Protein AF-A0A377NAY3-F1 (afdb_monomer_lite)

InterPro domains:
  IPR046901 ABC-three component system, Middle Component 5 [PF20291] (3-103)

Sequence (134 aa):
MIIYHPFRDANHCLYRIINLLYKNESEVNEGNIGFMDFYYLFPSQLTCIDKWPRSNSKLAKNIREIQSEYENIENPRRIFFELNIVRKNTLSHLLSKGVVSLNEDVLCLHENKVPQNLITTLIMIVLGIQLSIR

Structure (mmCIF, N/CA/C/O backbone):
data_AF-A0A377NAY3-F1
#
_entry.id   AF-A0A377NAY3-F1
#
loop_
_atom_site.group_PDB
_atom_site.id
_atom_site.type_symbol
_atom_site.label_atom_id
_atom_site.label_alt_id
_atom_site.label_comp_id
_atom_site.label_asym_id
_atom_site.label_entity_id
_atom_site.label_seq_id
_atom_site.pdbx_PDB_ins_code
_atom_site.Cartn_x
_atom_site.Cartn_y
_atom_site.Cartn_z
_atom_site.occupancy
_atom_site.B_iso_or_equiv
_atom_site.auth_seq_id
_atom_site.auth_comp_id
_atom_site.auth_asym_id
_atom_site.auth_atom_id
_atom_site.pdbx_PDB_model_num
ATOM 1 N N . MET A 1 1 ? 9.276 -24.831 -3.369 1.00 49.62 1 MET A N 1
ATOM 2 C CA . MET A 1 1 ? 9.353 -23.493 -2.747 1.00 49.62 1 MET A CA 1
ATOM 3 C C . MET A 1 1 ? 8.011 -22.827 -2.985 1.00 49.62 1 MET A C 1
ATOM 5 O O . MET A 1 1 ? 7.586 -22.811 -4.134 1.00 49.62 1 MET A O 1
ATOM 9 N N . ILE A 1 2 ? 7.285 -22.407 -1.944 1.00 44.81 2 ILE A N 1
ATOM 10 C CA . ILE A 1 2 ? 6.004 -21.717 -2.156 1.00 44.81 2 ILE A CA 1
ATOM 11 C C . ILE A 1 2 ? 6.339 -20.400 -2.854 1.00 44.81 2 ILE A C 1
ATOM 13 O O . ILE A 1 2 ? 7.111 -19.605 -2.326 1.00 44.81 2 ILE A O 1
ATOM 17 N N . ILE A 1 3 ? 5.806 -20.210 -4.059 1.00 63.91 3 ILE A N 1
ATOM 18 C CA . ILE A 1 3 ? 5.898 -18.949 -4.794 1.00 63.91 3 ILE A CA 1
ATOM 19 C C . ILE A 1 3 ? 4.948 -17.981 -4.080 1.00 63.91 3 ILE A C 1
ATOM 21 O O . ILE A 1 3 ? 3.776 -17.864 -4.431 1.00 63.91 3 ILE A O 1
ATOM 25 N N . TYR A 1 4 ? 5.420 -17.390 -2.983 1.00 74.19 4 TYR A N 1
ATOM 26 C CA . TYR A 1 4 ? 4.703 -16.365 -2.239 1.00 74.19 4 TYR A CA 1
ATOM 27 C C . TYR A 1 4 ? 5.108 -15.003 -2.782 1.00 74.19 4 TYR A C 1
ATOM 29 O O . TYR A 1 4 ? 6.290 -14.672 -2.802 1.00 74.19 4 TYR A O 1
ATOM 37 N N . HIS A 1 5 ? 4.121 -14.209 -3.180 1.00 79.88 5 HIS A N 1
ATOM 38 C CA . HIS A 1 5 ? 4.337 -12.813 -3.517 1.00 79.88 5 HIS A CA 1
ATOM 39 C C . HIS A 1 5 ? 3.348 -11.953 -2.714 1.00 79.88 5 HIS A C 1
ATOM 41 O O . HIS A 1 5 ? 2.135 -12.143 -2.858 1.00 79.88 5 HIS A O 1
ATOM 47 N N . PRO A 1 6 ? 3.837 -10.974 -1.922 1.00 84.75 6 PRO A N 1
ATOM 48 C CA . PRO A 1 6 ? 3.028 -9.992 -1.184 1.00 84.75 6 PRO A CA 1
ATOM 49 C C . PRO A 1 6 ? 1.901 -9.296 -1.966 1.00 84.75 6 PRO A C 1
ATOM 51 O O . PRO A 1 6 ? 0.963 -8.751 -1.383 1.00 84.75 6 PRO A O 1
ATOM 54 N N . PHE A 1 7 ? 1.997 -9.286 -3.292 1.00 86.56 7 PHE A N 1
ATOM 55 C CA . PHE A 1 7 ? 0.995 -8.770 -4.216 1.00 86.56 7 PHE A CA 1
ATOM 56 C C . PHE A 1 7 ? -0.342 -9.526 -4.151 1.00 86.56 7 PHE A C 1
ATOM 58 O O . PHE A 1 7 ? -1.394 -8.900 -4.261 1.00 86.56 7 PHE A O 1
ATOM 65 N N . ARG A 1 8 ? -0.321 -10.848 -3.927 1.00 86.62 8 ARG A N 1
ATOM 66 C CA . ARG A 1 8 ? -1.531 -11.698 -3.897 1.00 86.62 8 ARG A CA 1
ATOM 67 C C . ARG A 1 8 ? -2.077 -11.946 -2.490 1.00 86.62 8 ARG A C 1
ATOM 69 O O . ARG A 1 8 ? -3.067 -12.655 -2.338 1.00 86.62 8 ARG A O 1
ATOM 76 N N . ASP A 1 9 ? -1.432 -11.391 -1.470 1.00 90.81 9 ASP A N 1
ATOM 77 C CA . ASP A 1 9 ? -1.774 -11.621 -0.069 1.00 90.81 9 ASP A CA 1
ATOM 78 C C . ASP A 1 9 ? -2.654 -10.488 0.482 1.00 90.81 9 ASP A C 1
ATOM 80 O O . ASP A 1 9 ? -2.233 -9.332 0.585 1.00 90.81 9 ASP A O 1
ATOM 84 N N . ALA A 1 10 ? -3.880 -10.834 0.878 1.00 91.62 10 ALA A N 1
ATOM 85 C CA . ALA A 1 10 ? -4.837 -9.899 1.460 1.00 91.62 10 ALA A CA 1
ATOM 86 C C . ALA A 1 10 ? -4.405 -9.359 2.835 1.00 91.62 10 ALA A C 1
ATOM 88 O O . ALA A 1 10 ? -4.684 -8.198 3.132 1.00 91.62 10 ALA A O 1
ATOM 89 N N . ASN A 1 11 ? -3.700 -10.150 3.653 1.00 91.94 11 ASN A N 1
ATOM 90 C CA . ASN A 1 11 ? -3.184 -9.713 4.954 1.00 91.94 11 ASN A CA 1
ATOM 91 C C . ASN A 1 11 ? -2.030 -8.726 4.772 1.00 91.94 11 ASN A C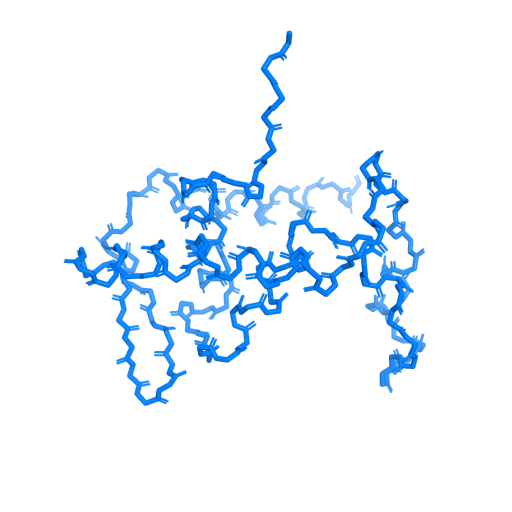 1
ATOM 93 O O . ASN A 1 11 ? -1.969 -7.702 5.453 1.00 91.94 11 ASN A O 1
ATOM 97 N N . HIS A 1 12 ? -1.145 -8.992 3.807 1.00 93.25 12 HIS A N 1
ATOM 98 C CA . HIS A 1 12 ? -0.091 -8.041 3.466 1.00 93.25 12 HIS A CA 1
ATOM 99 C C . HIS A 1 12 ? -0.683 -6.754 2.875 1.00 93.25 12 HIS A C 1
ATOM 101 O O . HIS A 1 12 ? -0.219 -5.660 3.196 1.00 93.25 12 HIS A O 1
ATOM 107 N N . CYS A 1 13 ? -1.722 -6.853 2.040 1.00 95.50 13 CYS A N 1
ATOM 108 C CA . CYS A 1 13 ? -2.446 -5.680 1.553 1.00 95.50 13 CYS A CA 1
ATOM 109 C C . CYS A 1 13 ? -3.083 -4.894 2.709 1.00 95.50 13 CYS A C 1
ATOM 111 O O . CYS A 1 13 ? -2.916 -3.680 2.781 1.00 95.50 13 CYS A O 1
ATOM 113 N N . LEU A 1 14 ? -3.720 -5.576 3.665 1.00 95.44 14 LEU A N 1
ATOM 114 C CA . LEU A 1 14 ? -4.326 -4.959 4.847 1.00 95.44 14 LEU A CA 1
ATOM 115 C C . LEU A 1 14 ? -3.299 -4.155 5.644 1.00 95.44 14 LEU A C 1
ATOM 117 O O . LEU A 1 14 ? -3.541 -2.992 5.962 1.00 95.44 14 LEU A O 1
ATOM 121 N N . TYR A 1 15 ? -2.132 -4.747 5.900 1.00 94.62 15 TYR A N 1
ATOM 122 C CA . TYR A 1 15 ? -1.027 -4.059 6.560 1.00 94.62 15 TYR A CA 1
ATOM 123 C C . TYR A 1 15 ? -0.591 -2.801 5.795 1.00 94.62 15 TYR A C 1
ATOM 125 O O . TYR A 1 15 ? -0.454 -1.739 6.403 1.00 94.62 15 TYR A O 1
ATOM 133 N N . ARG A 1 16 ? -0.401 -2.894 4.470 1.00 95.06 16 ARG A N 1
ATOM 134 C CA . ARG A 1 16 ? 0.016 -1.745 3.646 1.00 95.06 16 ARG A CA 1
ATOM 135 C C . ARG A 1 16 ? -1.008 -0.619 3.688 1.00 95.06 16 ARG A C 1
ATOM 137 O O . ARG A 1 16 ? -0.615 0.522 3.884 1.00 95.06 16 ARG A O 1
ATOM 144 N N . ILE A 1 17 ? -2.298 -0.931 3.565 1.00 96.06 17 ILE A N 1
ATOM 145 C CA . ILE A 1 17 ? -3.372 0.071 3.619 1.00 96.06 17 ILE A CA 1
ATOM 146 C C . ILE A 1 17 ? -3.400 0.772 4.978 1.00 96.06 17 ILE A C 1
ATOM 148 O O . ILE A 1 17 ? -3.409 1.999 5.020 1.00 96.06 17 ILE A O 1
ATOM 152 N N . ILE A 1 18 ? -3.334 0.021 6.084 1.00 95.81 18 ILE A N 1
ATOM 153 C CA . ILE A 1 18 ? -3.285 0.614 7.429 1.00 95.81 18 ILE A CA 1
ATOM 154 C C . ILE A 1 18 ? -2.039 1.489 7.590 1.00 95.81 18 ILE A C 1
ATOM 156 O O . ILE A 1 18 ? -2.147 2.607 8.080 1.00 95.81 18 ILE A O 1
ATOM 160 N N . ASN A 1 19 ? -0.865 1.019 7.158 1.00 94.88 19 ASN A N 1
ATOM 161 C CA . ASN A 1 19 ? 0.370 1.796 7.254 1.00 94.88 19 ASN A CA 1
ATOM 162 C C . ASN A 1 19 ? 0.304 3.082 6.415 1.00 94.88 19 ASN A C 1
ATOM 164 O O . ASN A 1 19 ? 0.696 4.141 6.894 1.00 94.88 19 ASN A O 1
ATOM 168 N N . LEU A 1 20 ? -0.210 3.005 5.184 1.00 95.62 20 LEU A N 1
ATOM 169 C CA . LEU A 1 20 ? -0.379 4.165 4.310 1.00 95.62 20 LEU A CA 1
ATOM 170 C C . LEU A 1 20 ? -1.324 5.193 4.931 1.00 95.62 20 LEU A C 1
ATOM 172 O O . LEU A 1 20 ? -0.957 6.360 4.988 1.00 95.62 20 LEU A O 1
ATOM 176 N N . LEU A 1 21 ? -2.483 4.778 5.442 1.00 95.75 21 LEU A N 1
ATOM 177 C CA . LEU A 1 21 ? -3.403 5.693 6.122 1.00 95.75 21 LEU A CA 1
ATOM 178 C C . LEU A 1 21 ? -2.746 6.303 7.365 1.00 95.75 21 LEU A C 1
ATOM 180 O O . LEU A 1 21 ? -2.671 7.519 7.483 1.00 95.75 21 LEU A O 1
ATOM 184 N N . TYR A 1 22 ? -2.163 5.475 8.235 1.00 94.62 22 TYR A N 1
ATOM 185 C CA . TYR A 1 22 ? -1.517 5.927 9.469 1.00 94.62 22 TYR A CA 1
ATOM 186 C C . TYR A 1 22 ? -0.388 6.945 9.222 1.00 94.62 22 TYR A C 1
ATOM 188 O O . TYR A 1 22 ? -0.204 7.892 9.979 1.00 94.62 22 TYR A O 1
ATOM 196 N N . LYS A 1 23 ? 0.388 6.769 8.146 1.00 92.38 23 LYS A N 1
ATOM 197 C CA . LYS A 1 23 ? 1.477 7.685 7.766 1.00 92.38 23 LYS A CA 1
ATOM 198 C C . LYS A 1 23 ? 0.993 9.002 7.162 1.00 92.38 23 LYS A C 1
ATOM 200 O O . LYS A 1 23 ? 1.781 9.940 7.104 1.00 92.38 23 LYS A O 1
ATOM 205 N N . ASN A 1 24 ? -0.252 9.060 6.705 1.00 93.69 24 ASN A N 1
ATOM 206 C CA . ASN A 1 24 ? -0.871 10.236 6.103 1.00 93.69 24 ASN A CA 1
ATOM 207 C C . ASN A 1 24 ? -1.975 10.764 7.027 1.00 93.69 24 ASN A C 1
ATOM 209 O O . ASN A 1 24 ? -3.102 10.954 6.601 1.00 93.69 24 ASN A O 1
ATOM 213 N N . GLU A 1 25 ? -1.654 10.941 8.312 1.00 93.19 25 GLU A N 1
ATOM 214 C CA . GLU A 1 25 ? -2.563 11.564 9.291 1.00 93.19 25 GLU A CA 1
ATOM 215 C C . GLU A 1 25 ? -3.918 10.841 9.420 1.00 93.19 25 GLU A C 1
ATOM 217 O O . GLU A 1 25 ? -4.931 11.440 9.762 1.00 93.19 25 GLU A O 1
ATOM 222 N N . SER A 1 26 ? -3.927 9.529 9.162 1.00 94.31 26 SER A N 1
ATOM 223 C CA . SER A 1 26 ? -5.115 8.672 9.184 1.00 94.31 26 SER A CA 1
ATOM 224 C C . SER A 1 26 ? -6.184 9.022 8.142 1.00 94.31 26 SER A C 1
ATOM 226 O O . SER A 1 26 ? -7.275 8.457 8.196 1.00 94.31 26 SER A O 1
ATOM 228 N N . GLU A 1 27 ? -5.861 9.847 7.141 1.00 95.25 27 GLU A N 1
ATOM 229 C CA . GLU A 1 27 ? -6.785 10.272 6.086 1.00 95.25 27 GLU A CA 1
ATOM 230 C C . GLU A 1 27 ? -6.120 10.290 4.705 1.00 95.25 27 GLU A C 1
ATOM 232 O O . GLU A 1 27 ? -5.080 10.904 4.479 1.00 95.25 27 GLU A O 1
ATOM 237 N N . VAL A 1 28 ? -6.731 9.618 3.727 1.00 96.75 28 VAL A N 1
ATOM 238 C CA . VAL A 1 28 ? -6.246 9.614 2.339 1.00 96.75 28 VAL A CA 1
ATOM 239 C C . VAL A 1 28 ? -7.433 9.609 1.388 1.00 96.75 28 VAL A C 1
ATOM 241 O O . VAL A 1 28 ? -8.366 8.833 1.564 1.00 96.75 28 VAL A O 1
ATOM 244 N N . ASN A 1 29 ? -7.384 10.418 0.327 1.00 96.31 29 ASN A N 1
ATOM 245 C CA . ASN A 1 29 ? -8.375 10.327 -0.745 1.00 96.31 29 ASN A CA 1
ATOM 246 C C . ASN A 1 29 ? -8.378 8.913 -1.362 1.00 96.31 29 ASN A C 1
ATOM 248 O O . ASN A 1 29 ? -7.327 8.399 -1.754 1.00 96.31 29 ASN A O 1
ATOM 252 N N . GLU A 1 30 ? -9.551 8.295 -1.482 1.00 93.12 30 GLU A N 1
ATOM 253 C CA . GLU A 1 30 ? -9.721 6.925 -1.971 1.00 93.12 30 GLU A CA 1
ATOM 254 C C . GLU A 1 30 ? -9.060 6.721 -3.343 1.00 93.12 30 GLU A C 1
ATOM 256 O O . GLU A 1 30 ? -8.406 5.704 -3.575 1.00 93.12 30 GLU A O 1
ATOM 261 N N . GLY A 1 31 ? -9.128 7.713 -4.236 1.00 91.00 31 GLY A N 1
ATOM 262 C CA . GLY A 1 31 ? -8.498 7.651 -5.556 1.00 91.00 31 GLY A CA 1
ATOM 263 C C . GLY A 1 31 ? -6.970 7.530 -5.508 1.00 91.00 31 GLY A C 1
ATOM 264 O O . GLY A 1 31 ? -6.363 6.918 -6.391 1.00 91.00 31 GLY A O 1
ATOM 265 N N . ASN A 1 32 ? -6.335 8.047 -4.454 1.00 95.19 32 ASN A N 1
ATOM 266 C CA . ASN A 1 32 ? -4.879 8.041 -4.305 1.00 95.19 32 ASN A CA 1
ATOM 267 C C . ASN A 1 32 ? -4.346 6.730 -3.723 1.00 95.19 32 ASN A C 1
ATOM 269 O O . ASN A 1 32 ? -3.219 6.337 -4.043 1.00 95.19 32 ASN A O 1
ATOM 273 N N . ILE A 1 33 ? -5.149 6.018 -2.920 1.00 95.56 33 ILE A N 1
ATOM 274 C CA . ILE A 1 33 ? -4.690 4.814 -2.211 1.00 95.56 33 ILE A CA 1
ATOM 275 C C . ILE A 1 33 ? -4.172 3.747 -3.177 1.00 95.56 33 ILE A C 1
ATOM 277 O O . ILE A 1 33 ? -3.233 3.018 -2.862 1.00 95.56 33 ILE A O 1
ATOM 281 N N . GLY A 1 34 ? -4.743 3.684 -4.384 1.00 94.81 34 GLY A N 1
ATOM 282 C CA . GLY A 1 34 ? -4.343 2.712 -5.389 1.00 94.81 34 GLY A CA 1
ATOM 283 C C . GLY A 1 34 ? -2.922 2.926 -5.898 1.00 94.81 34 GLY A C 1
ATOM 284 O O . GLY A 1 34 ? -2.154 1.967 -5.994 1.00 94.81 34 GLY A O 1
ATOM 285 N N . PHE A 1 35 ? -2.560 4.177 -6.184 1.00 95.12 35 PHE A N 1
ATOM 286 C CA . PHE A 1 35 ? -1.205 4.536 -6.598 1.00 95.12 35 PHE A CA 1
ATOM 287 C C . PHE A 1 35 ? -0.215 4.357 -5.452 1.00 95.12 35 PHE A C 1
ATOM 289 O O . PHE A 1 35 ? 0.859 3.793 -5.653 1.00 95.12 35 PHE A O 1
ATOM 296 N N . MET A 1 36 ? -0.598 4.780 -4.247 1.00 95.69 36 MET A N 1
ATOM 297 C CA . MET A 1 36 ? 0.240 4.656 -3.058 1.00 95.69 36 MET A CA 1
ATOM 298 C C . MET A 1 36 ? 0.568 3.190 -2.752 1.00 95.69 36 MET A C 1
ATOM 300 O O . MET A 1 36 ? 1.733 2.857 -2.575 1.00 95.69 36 MET A O 1
ATOM 304 N N . ASP A 1 37 ? -0.428 2.299 -2.762 1.00 95.81 37 ASP A N 1
ATOM 305 C CA . ASP A 1 37 ? -0.247 0.860 -2.522 1.00 95.81 37 ASP A CA 1
ATOM 306 C C . ASP A 1 37 ? 0.616 0.186 -3.601 1.00 95.81 37 ASP A C 1
ATOM 308 O O . ASP A 1 37 ? 1.452 -0.659 -3.285 1.00 95.81 37 ASP A O 1
ATOM 312 N N . PHE A 1 38 ? 0.470 0.589 -4.867 1.00 95.06 38 PHE A N 1
ATOM 313 C CA . PHE A 1 38 ? 1.292 0.055 -5.953 1.00 95.06 38 PHE A CA 1
ATOM 314 C C . PHE A 1 38 ? 2.773 0.424 -5.802 1.00 95.06 38 PHE A C 1
ATOM 316 O O . PHE A 1 38 ? 3.624 -0.462 -5.809 1.00 95.06 38 PHE A O 1
ATOM 323 N N . TYR A 1 39 ? 3.087 1.709 -5.617 1.00 93.31 39 TYR A N 1
ATOM 324 C CA . TYR A 1 39 ? 4.478 2.154 -5.467 1.00 93.31 39 TYR A CA 1
ATOM 325 C C . TYR A 1 39 ? 5.081 1.799 -4.106 1.00 93.31 39 TYR A C 1
ATOM 327 O O . TYR A 1 39 ? 6.300 1.745 -3.981 1.00 93.31 39 TYR A O 1
ATOM 335 N N . TYR A 1 40 ? 4.254 1.513 -3.097 1.00 92.38 40 TYR A N 1
ATOM 336 C CA . TYR A 1 40 ? 4.724 0.899 -1.858 1.00 92.38 40 TYR A CA 1
ATOM 337 C C . TYR A 1 40 ? 5.291 -0.499 -2.126 1.00 92.38 40 TYR A C 1
ATOM 339 O O . TYR A 1 40 ? 6.309 -0.876 -1.552 1.00 92.38 40 TYR A O 1
ATOM 347 N N . LEU A 1 41 ? 4.608 -1.285 -2.964 1.00 91.50 41 LEU A N 1
ATOM 348 C CA . LEU A 1 41 ? 4.988 -2.666 -3.245 1.00 91.50 41 LEU A CA 1
ATOM 349 C C . LEU A 1 41 ? 6.133 -2.772 -4.257 1.00 91.50 41 LEU A C 1
ATOM 351 O O . LEU A 1 41 ? 6.966 -3.661 -4.126 1.00 91.50 41 LEU A O 1
ATOM 355 N N . PHE A 1 42 ? 6.158 -1.858 -5.228 1.00 91.44 42 PHE A N 1
ATOM 356 C CA . PHE A 1 42 ? 7.107 -1.841 -6.339 1.00 91.44 42 PHE A CA 1
ATOM 357 C C . PHE A 1 42 ? 7.786 -0.464 -6.458 1.00 91.44 42 PHE A C 1
ATOM 359 O O . PHE A 1 42 ? 7.517 0.294 -7.399 1.00 91.44 42 PHE A O 1
ATOM 366 N N . PRO A 1 43 ? 8.624 -0.074 -5.480 1.00 90.25 43 PRO A N 1
ATOM 367 C CA . PRO A 1 43 ? 9.247 1.249 -5.437 1.00 90.25 43 PRO A CA 1
ATOM 368 C C . PRO A 1 43 ? 10.124 1.561 -6.658 1.00 90.25 43 PRO A C 1
ATOM 370 O O . PRO A 1 43 ? 10.194 2.720 -7.068 1.00 90.25 43 PRO A O 1
ATOM 373 N N . SER A 1 44 ? 10.750 0.563 -7.287 1.00 91.06 44 SER A N 1
ATOM 374 C CA . SER A 1 44 ? 11.559 0.745 -8.502 1.00 91.06 44 SER A CA 1
ATOM 375 C C . SER A 1 44 ? 10.748 1.319 -9.665 1.00 91.06 44 SER A C 1
ATOM 377 O O . SER A 1 44 ? 11.294 2.059 -10.482 1.00 91.06 44 SER A O 1
ATOM 379 N N . GLN A 1 45 ? 9.431 1.090 -9.701 1.00 91.38 45 GLN A N 1
ATOM 380 C CA . GLN A 1 45 ? 8.542 1.633 -10.732 1.00 91.38 45 GLN A CA 1
ATOM 381 C C . GLN A 1 45 ? 8.462 3.167 -10.693 1.00 91.38 45 GLN A C 1
ATOM 383 O O . GLN A 1 45 ? 8.126 3.789 -11.700 1.00 91.38 45 GLN A O 1
ATOM 388 N N . LEU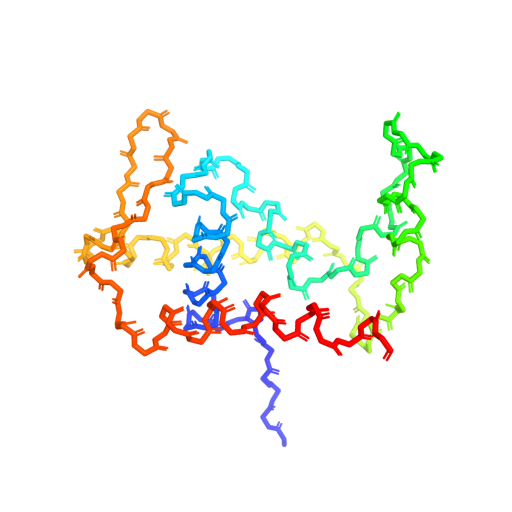 A 1 46 ? 8.829 3.805 -9.573 1.00 90.81 46 LEU A N 1
ATOM 389 C CA . LEU A 1 46 ? 8.958 5.265 -9.492 1.00 90.81 46 LEU A CA 1
ATOM 390 C C . LEU A 1 46 ? 10.066 5.802 -10.412 1.00 90.81 46 LEU A C 1
ATOM 392 O O . LEU A 1 46 ? 9.976 6.937 -10.885 1.00 90.81 46 LEU A O 1
ATOM 396 N N . THR A 1 47 ? 11.101 5.001 -10.690 1.00 89.50 47 THR A N 1
ATOM 397 C CA . THR A 1 47 ? 12.196 5.389 -11.595 1.00 89.50 47 THR A CA 1
ATOM 398 C C . THR A 1 47 ? 11.748 5.462 -13.054 1.00 89.50 47 THR A C 1
ATOM 400 O O . THR A 1 47 ? 12.324 6.224 -13.826 1.00 89.50 47 THR A O 1
ATOM 403 N N . CYS A 1 48 ? 10.680 4.742 -13.414 1.00 88.62 48 CYS A N 1
ATOM 404 C CA . CYS A 1 48 ? 10.108 4.714 -14.760 1.00 88.62 48 CYS A CA 1
ATOM 405 C C . CYS A 1 48 ? 9.194 5.915 -15.065 1.00 88.62 48 CYS A C 1
ATOM 407 O O . CYS A 1 48 ? 8.659 6.013 -16.168 1.00 88.62 48 CYS A O 1
ATOM 409 N N . ILE A 1 49 ? 8.959 6.812 -14.100 1.00 87.81 49 ILE A N 1
ATOM 410 C CA . ILE A 1 49 ? 8.115 7.993 -14.304 1.00 87.81 49 ILE A CA 1
ATOM 411 C C . ILE A 1 49 ? 8.906 9.067 -15.057 1.00 87.81 49 ILE A C 1
ATOM 413 O O . ILE A 1 49 ? 9.758 9.767 -14.497 1.00 87.81 49 ILE A O 1
ATOM 417 N N . ASP A 1 50 ? 8.562 9.240 -16.330 1.00 76.12 50 ASP A N 1
ATOM 418 C CA . ASP A 1 50 ? 9.109 10.295 -17.170 1.00 76.12 50 ASP A CA 1
ATOM 419 C C . ASP A 1 50 ? 8.516 11.654 -16.772 1.00 76.12 50 ASP A C 1
ATOM 421 O O . ASP A 1 50 ? 7.308 11.869 -16.849 1.00 76.12 50 ASP A O 1
ATOM 425 N N . LYS A 1 51 ? 9.388 12.609 -16.419 1.00 79.50 51 LYS A N 1
ATOM 426 C CA . LYS A 1 51 ? 9.064 14.019 -16.095 1.00 79.50 51 LYS A CA 1
ATOM 427 C C . LYS A 1 51 ? 8.452 14.248 -14.709 1.00 79.50 51 LYS A C 1
ATOM 429 O O . LYS A 1 51 ? 7.342 14.754 -14.554 1.00 79.50 51 LYS A O 1
ATOM 434 N N . TRP A 1 52 ? 9.262 14.017 -13.681 1.00 80.81 52 TRP A N 1
ATOM 435 C CA . TRP A 1 52 ? 8.974 14.520 -12.340 1.00 80.81 52 TRP A CA 1
ATOM 436 C C . TRP A 1 52 ? 8.797 16.053 -12.336 1.00 80.81 52 TRP A C 1
ATOM 438 O O . TRP A 1 52 ? 9.702 16.754 -12.803 1.00 80.81 52 TRP A O 1
ATOM 448 N N . PRO A 1 53 ? 7.712 16.598 -11.743 1.00 77.50 53 PRO A N 1
ATOM 449 C CA . PRO A 1 53 ? 7.432 18.042 -11.722 1.00 77.50 53 PRO A CA 1
ATOM 450 C C . PRO A 1 53 ? 8.570 18.888 -11.138 1.00 77.50 53 PRO A C 1
ATOM 452 O O . PRO A 1 53 ? 8.735 20.056 -11.474 1.00 77.50 53 PRO A O 1
ATOM 455 N N . ARG A 1 54 ? 9.370 18.291 -10.245 1.00 80.88 54 ARG A N 1
ATOM 456 C CA . ARG A 1 54 ? 10.561 18.891 -9.636 1.00 80.88 54 ARG A CA 1
ATOM 457 C C . ARG A 1 54 ? 11.747 17.941 -9.771 1.00 80.88 54 ARG A C 1
ATOM 459 O O . ARG A 1 54 ? 12.231 17.396 -8.779 1.00 80.88 54 ARG A O 1
ATOM 466 N N . SER A 1 55 ? 12.210 17.738 -10.999 1.00 76.88 55 SER A N 1
ATOM 467 C CA . SER A 1 55 ? 13.298 16.809 -11.349 1.00 76.88 55 SER A CA 1
ATOM 468 C C . SER A 1 55 ? 14.620 17.047 -10.600 1.00 76.88 55 SER A C 1
ATOM 470 O O . SER A 1 55 ? 15.389 16.106 -10.422 1.00 76.88 55 SER A O 1
ATOM 472 N N . ASN A 1 56 ? 14.863 18.268 -10.111 1.00 81.38 56 ASN A N 1
ATOM 473 C CA . ASN A 1 56 ? 16.055 18.629 -9.330 1.00 81.38 56 ASN A CA 1
ATOM 474 C C . ASN A 1 56 ? 15.848 18.567 -7.804 1.00 81.38 56 ASN A C 1
ATOM 476 O O . ASN A 1 56 ? 16.764 18.886 -7.043 1.00 81.38 56 ASN A O 1
ATOM 480 N N . SER A 1 57 ? 14.655 18.190 -7.336 1.00 87.06 57 SER A N 1
ATOM 481 C CA . SER A 1 57 ? 14.359 18.099 -5.903 1.00 87.06 57 SER A CA 1
ATOM 482 C C . SER A 1 57 ? 15.133 16.968 -5.222 1.00 87.06 57 SER A C 1
ATOM 484 O O . SER A 1 57 ? 15.510 15.981 -5.854 1.00 87.06 57 SER A O 1
ATOM 486 N N . LYS A 1 58 ? 15.314 17.080 -3.899 1.00 87.06 58 LYS A N 1
ATOM 487 C CA . LYS A 1 58 ? 15.882 16.002 -3.074 1.00 87.06 58 LYS A CA 1
ATOM 488 C C . LYS A 1 58 ? 15.108 14.690 -3.252 1.00 87.06 58 LYS A C 1
ATOM 490 O O . LYS A 1 58 ? 15.720 13.643 -3.393 1.00 87.06 58 LYS A O 1
ATOM 495 N N . LEU A 1 59 ? 13.778 14.763 -3.339 1.00 85.69 59 LEU A N 1
ATOM 496 C CA . LEU A 1 59 ? 12.925 13.600 -3.583 1.00 85.69 59 LEU A CA 1
ATOM 497 C C . LEU A 1 59 ? 13.238 12.927 -4.927 1.00 85.69 59 LEU A C 1
ATOM 499 O O . LEU A 1 59 ? 13.432 11.719 -4.971 1.00 85.69 59 LEU A O 1
ATOM 503 N N . ALA A 1 60 ? 13.340 13.702 -6.010 1.00 85.75 60 ALA A N 1
ATOM 504 C CA . ALA A 1 60 ? 13.659 13.157 -7.329 1.00 85.75 60 ALA A CA 1
ATOM 505 C C . ALA A 1 60 ? 15.055 12.509 -7.376 1.00 85.75 60 ALA A C 1
ATOM 507 O O . ALA A 1 60 ? 15.240 11.525 -8.087 1.00 85.75 60 ALA A O 1
ATOM 508 N N . LYS A 1 61 ? 16.023 13.025 -6.605 1.00 86.25 61 LYS A N 1
ATOM 509 C CA . LYS A 1 61 ? 17.338 12.386 -6.437 1.00 86.25 61 LYS A CA 1
ATOM 510 C C . LYS A 1 61 ? 17.219 11.049 -5.704 1.00 86.25 61 LYS A C 1
ATOM 512 O O . LYS A 1 61 ? 17.645 10.045 -6.256 1.00 86.25 61 LYS A O 1
ATOM 517 N N . ASN A 1 62 ? 16.543 11.026 -4.553 1.00 88.94 62 ASN A N 1
ATOM 518 C CA . ASN A 1 62 ? 16.323 9.799 -3.781 1.00 88.94 62 ASN A CA 1
ATOM 519 C C . ASN A 1 62 ? 15.617 8.712 -4.608 1.00 88.94 62 ASN A C 1
ATOM 521 O O . ASN A 1 62 ? 15.962 7.543 -4.508 1.00 88.94 62 ASN A O 1
ATOM 525 N N . ILE A 1 63 ? 14.643 9.089 -5.445 1.00 88.75 63 ILE A N 1
ATOM 526 C CA . ILE A 1 63 ? 13.935 8.139 -6.314 1.00 88.75 63 ILE A CA 1
ATOM 527 C C . ILE A 1 63 ? 14.886 7.508 -7.333 1.00 88.75 63 ILE A C 1
ATOM 529 O O . ILE A 1 63 ? 14.820 6.308 -7.555 1.00 88.75 63 ILE A O 1
ATOM 533 N N . ARG A 1 64 ? 15.798 8.285 -7.931 1.00 86.25 64 ARG A N 1
ATOM 534 C CA . ARG A 1 64 ? 16.784 7.7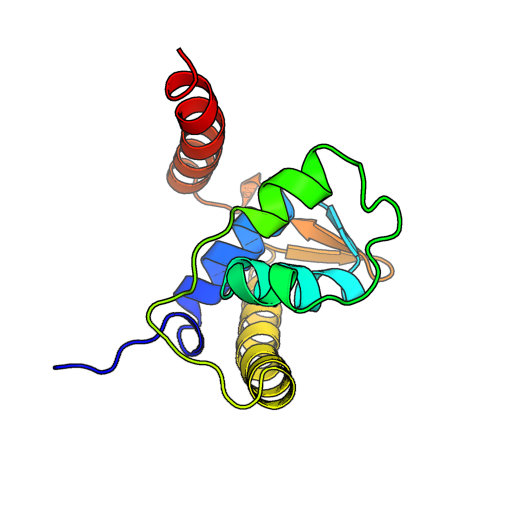61 -8.896 1.00 86.25 64 ARG A CA 1
ATOM 535 C C . ARG A 1 64 ? 17.809 6.818 -8.265 1.00 86.25 64 ARG A C 1
ATOM 537 O O . ARG A 1 64 ? 18.427 6.048 -8.988 1.00 86.25 64 ARG A O 1
ATOM 544 N N . GLU A 1 65 ? 18.003 6.902 -6.953 1.00 89.62 65 GLU A N 1
ATOM 545 C CA . GLU A 1 65 ? 18.902 6.029 -6.190 1.00 89.62 65 GLU A CA 1
ATOM 546 C C . GLU A 1 65 ? 18.239 4.701 -5.787 1.00 89.62 65 GLU A C 1
ATOM 548 O O . GLU A 1 65 ? 18.923 3.806 -5.287 1.00 89.62 65 GLU A O 1
ATOM 553 N N . ILE A 1 66 ? 16.927 4.541 -6.015 1.00 88.88 66 ILE A N 1
ATOM 554 C CA . ILE A 1 66 ? 16.228 3.275 -5.775 1.00 88.88 66 ILE A CA 1
ATOM 555 C C . ILE A 1 66 ? 16.827 2.200 -6.686 1.00 88.88 66 ILE A C 1
ATOM 557 O O . ILE A 1 66 ? 16.824 2.324 -7.911 1.00 88.88 66 ILE A O 1
ATOM 561 N N . GLN A 1 67 ? 17.341 1.134 -6.075 1.00 85.81 67 GLN A N 1
ATOM 562 C CA . GLN A 1 67 ? 17.911 0.004 -6.801 1.00 85.81 67 GLN A CA 1
ATOM 563 C C . GLN A 1 67 ? 16.835 -0.789 -7.552 1.00 85.81 67 GLN A C 1
ATOM 565 O O . GLN A 1 67 ? 15.675 -0.842 -7.143 1.00 85.81 67 GLN A O 1
ATOM 570 N N . SER A 1 68 ? 17.240 -1.442 -8.643 1.00 77.88 68 SER A N 1
ATOM 571 C CA . SER A 1 68 ? 16.380 -2.386 -9.354 1.00 77.88 68 SER A CA 1
ATOM 572 C C . SER A 1 68 ? 15.946 -3.523 -8.428 1.00 77.88 68 SER A C 1
ATOM 574 O O . SER A 1 68 ? 16.776 -4.121 -7.738 1.00 77.88 68 SER A O 1
ATOM 576 N N . GLU A 1 69 ? 14.655 -3.838 -8.440 1.00 76.62 69 GLU A N 1
ATOM 577 C CA . GLU A 1 69 ? 14.110 -4.988 -7.721 1.00 76.62 69 GLU A CA 1
ATOM 578 C C . GLU A 1 69 ? 14.591 -6.307 -8.340 1.00 76.62 69 GLU A C 1
ATOM 580 O O . GLU A 1 69 ? 14.937 -6.384 -9.519 1.00 76.62 69 GLU A O 1
ATOM 585 N N . TYR A 1 70 ? 14.601 -7.364 -7.527 1.00 70.25 70 TYR A N 1
ATOM 586 C CA . TYR A 1 70 ? 14.868 -8.724 -8.000 1.00 70.25 70 TYR A CA 1
ATOM 587 C C . TYR A 1 70 ? 13.761 -9.229 -8.939 1.00 70.25 70 TYR A C 1
ATOM 589 O O . TYR A 1 70 ? 14.015 -10.017 -9.849 1.00 70.25 70 TYR A O 1
ATOM 597 N N . GLU A 1 71 ? 12.527 -8.781 -8.712 1.00 74.06 71 GLU A N 1
ATOM 598 C CA . GLU A 1 71 ? 11.370 -9.147 -9.516 1.00 74.06 71 GLU A CA 1
ATOM 599 C C . GLU A 1 71 ? 11.227 -8.191 -10.701 1.00 74.06 71 GLU A C 1
ATOM 601 O O . GLU A 1 71 ? 11.087 -6.980 -10.536 1.00 74.06 71 GLU A O 1
ATOM 606 N N . ASN A 1 72 ? 11.278 -8.740 -11.914 1.00 78.38 72 ASN A N 1
ATOM 607 C CA . ASN A 1 72 ? 11.073 -7.954 -13.121 1.00 78.38 72 ASN A CA 1
ATOM 608 C C . ASN A 1 72 ? 9.579 -7.887 -13.456 1.00 78.38 72 ASN A C 1
ATOM 610 O O . ASN A 1 72 ? 8.947 -8.905 -13.742 1.00 78.38 72 ASN A O 1
ATOM 614 N N . ILE A 1 73 ? 9.025 -6.677 -13.463 1.00 84.38 73 ILE A N 1
ATOM 615 C CA . ILE A 1 73 ? 7.632 -6.432 -13.827 1.00 84.38 73 ILE A CA 1
ATOM 616 C C . ILE A 1 73 ? 7.552 -6.085 -15.311 1.00 84.38 73 ILE A C 1
ATOM 618 O O . ILE A 1 73 ? 7.780 -4.947 -15.712 1.00 84.38 73 ILE A O 1
ATOM 622 N N . GLU A 1 74 ? 7.154 -7.053 -16.132 1.00 82.75 74 GLU A N 1
ATOM 623 C CA . GLU A 1 74 ? 7.004 -6.835 -17.577 1.00 82.75 74 GLU A CA 1
ATOM 624 C C . GLU A 1 74 ? 5.840 -5.893 -17.921 1.00 82.75 74 GLU A C 1
ATOM 626 O O . GLU A 1 74 ? 5.915 -5.115 -18.870 1.00 82.75 74 GLU A O 1
ATOM 631 N N . ASN A 1 75 ? 4.738 -5.958 -17.161 1.00 91.50 75 ASN A N 1
ATOM 632 C CA . ASN A 1 75 ? 3.537 -5.163 -17.423 1.00 91.50 75 ASN A CA 1
ATOM 633 C C . ASN A 1 75 ? 2.988 -4.511 -16.139 1.00 91.50 75 ASN A C 1
ATOM 635 O O . ASN A 1 75 ? 2.048 -5.034 -15.529 1.00 91.50 75 ASN A O 1
ATOM 639 N N . PRO A 1 76 ? 3.525 -3.338 -15.751 1.00 92.12 76 PRO A N 1
ATOM 640 C CA . PRO A 1 76 ? 3.120 -2.624 -14.538 1.00 92.12 76 PRO A CA 1
ATOM 641 C C . PRO A 1 76 ? 1.626 -2.295 -14.502 1.00 92.12 76 PRO A C 1
ATOM 643 O O . PRO A 1 76 ? 0.990 -2.383 -13.455 1.00 92.12 76 PRO A O 1
ATOM 646 N N . ARG A 1 77 ? 1.030 -1.975 -15.661 1.00 93.25 77 ARG A N 1
ATOM 647 C CA . ARG A 1 77 ? -0.405 -1.665 -15.766 1.00 93.25 77 ARG A CA 1
ATOM 648 C C . ARG A 1 77 ? -1.258 -2.873 -15.411 1.00 93.25 77 ARG A C 1
ATOM 650 O O . ARG A 1 77 ? -2.202 -2.748 -14.639 1.00 93.25 77 ARG A O 1
ATOM 657 N N . ARG A 1 78 ? -0.920 -4.044 -15.955 1.00 94.12 78 ARG A N 1
ATOM 658 C CA . ARG A 1 78 ? -1.619 -5.293 -15.638 1.00 94.12 78 ARG A CA 1
ATOM 659 C C . ARG A 1 78 ? -1.523 -5.606 -14.146 1.00 94.12 78 ARG A C 1
ATOM 661 O O . ARG A 1 78 ? -2.553 -5.867 -13.532 1.00 94.12 78 ARG A O 1
ATOM 668 N N . ILE A 1 79 ? -0.325 -5.517 -13.564 1.00 93.12 79 ILE A N 1
ATOM 669 C CA . ILE A 1 79 ? -0.131 -5.746 -12.125 1.00 93.12 79 ILE A CA 1
ATOM 670 C C . ILE A 1 79 ? -0.945 -4.748 -11.299 1.00 93.12 79 ILE A C 1
ATOM 672 O O . ILE A 1 79 ? -1.608 -5.150 -10.349 1.00 93.12 79 ILE A O 1
ATOM 676 N N . PHE A 1 80 ? -0.978 -3.468 -11.675 1.00 94.69 80 PHE A N 1
ATOM 677 C CA . PHE A 1 80 ? -1.798 -2.464 -10.994 1.00 94.69 80 PHE A CA 1
ATOM 678 C C . PHE A 1 80 ? -3.290 -2.838 -10.969 1.00 94.69 80 PHE A C 1
ATOM 680 O O . PHE A 1 80 ? -3.940 -2.725 -9.926 1.00 94.69 80 PHE A O 1
ATOM 687 N N . PHE A 1 81 ? -3.835 -3.314 -12.095 1.00 94.44 81 PHE A N 1
ATOM 688 C CA . PHE A 1 81 ? -5.229 -3.760 -12.177 1.00 94.44 81 PHE A CA 1
ATOM 689 C C . PHE A 1 81 ? -5.496 -5.014 -11.347 1.00 94.44 81 PHE A C 1
ATOM 691 O O . PHE A 1 81 ? -6.494 -5.066 -10.630 1.00 94.44 81 PHE A O 1
ATOM 698 N N . GLU A 1 82 ? -4.611 -6.006 -11.409 1.00 93.56 82 GLU A N 1
ATOM 699 C CA . GLU A 1 82 ? -4.739 -7.223 -10.607 1.00 93.56 82 GLU A CA 1
ATOM 700 C C . GLU A 1 82 ? -4.625 -6.912 -9.098 1.00 93.56 82 GLU A C 1
ATOM 702 O O . GLU A 1 82 ? -5.423 -7.410 -8.302 1.00 93.56 82 GLU A O 1
ATOM 707 N N . LEU A 1 83 ? -3.720 -6.006 -8.704 1.00 94.00 83 LEU A N 1
ATOM 708 C CA . LEU A 1 83 ? -3.547 -5.556 -7.316 1.00 94.00 83 LEU A CA 1
ATOM 709 C C . LEU A 1 83 ? -4.819 -4.880 -6.802 1.00 94.00 83 LEU A C 1
ATOM 711 O O . LEU A 1 83 ? -5.202 -5.054 -5.646 1.00 94.00 83 LEU A O 1
ATOM 715 N N . ASN A 1 84 ? -5.507 -4.138 -7.671 1.00 95.25 84 ASN A N 1
ATOM 716 C CA . ASN A 1 84 ? -6.754 -3.468 -7.328 1.00 95.25 84 ASN A CA 1
ATOM 717 C C . ASN A 1 84 ? -7.856 -4.449 -6.897 1.00 95.25 84 ASN A C 1
ATOM 719 O O . ASN A 1 84 ? -8.685 -4.096 -6.064 1.00 95.25 84 ASN A O 1
ATOM 723 N N . ILE A 1 85 ? -7.865 -5.679 -7.422 1.00 94.75 85 ILE A N 1
ATOM 724 C CA . ILE A 1 85 ? -8.840 -6.708 -7.026 1.00 94.75 85 ILE A CA 1
ATOM 725 C C . ILE A 1 85 ? -8.621 -7.091 -5.559 1.00 94.75 85 ILE A C 1
ATOM 727 O O . ILE A 1 85 ? -9.560 -7.063 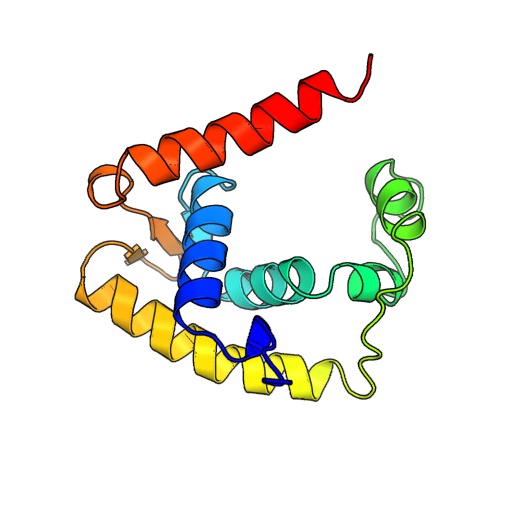-4.762 1.00 94.75 85 ILE A O 1
ATOM 731 N N . VAL A 1 86 ? -7.372 -7.388 -5.186 1.00 94.94 86 VAL A N 1
ATOM 732 C CA . VAL A 1 86 ? -6.999 -7.715 -3.799 1.00 94.94 86 VAL A CA 1
ATOM 733 C C . VAL A 1 86 ? -7.300 -6.532 -2.883 1.00 94.94 86 VAL A C 1
ATOM 735 O O . VAL A 1 86 ? -7.950 -6.696 -1.853 1.00 94.94 86 VAL A O 1
ATOM 738 N N . ARG A 1 87 ? -6.913 -5.323 -3.301 1.00 95.69 87 ARG A N 1
ATOM 739 C CA . ARG A 1 87 ? -7.119 -4.091 -2.537 1.0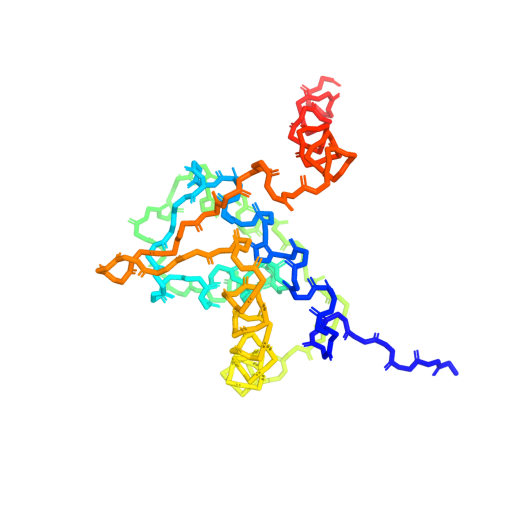0 95.69 87 ARG A CA 1
ATOM 740 C C . ARG A 1 87 ? -8.585 -3.805 -2.250 1.00 95.69 87 ARG A C 1
ATOM 742 O O . ARG A 1 87 ? -8.916 -3.493 -1.113 1.00 95.69 87 ARG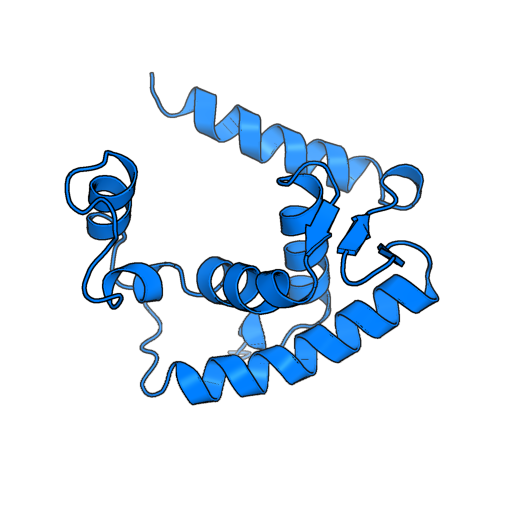 A O 1
ATOM 749 N N . LYS A 1 88 ? -9.464 -3.933 -3.248 1.00 95.75 88 LYS A N 1
ATOM 750 C CA . LYS A 1 88 ? -10.909 -3.731 -3.067 1.00 95.75 88 LYS A CA 1
ATOM 751 C C . LYS A 1 88 ? -11.481 -4.706 -2.046 1.00 95.75 88 LYS A C 1
ATOM 753 O O . LYS A 1 88 ? -12.176 -4.274 -1.135 1.00 95.75 88 LYS A O 1
ATOM 758 N N . ASN A 1 89 ? -11.119 -5.985 -2.136 1.00 95.62 89 ASN A N 1
ATOM 759 C CA . ASN A 1 89 ? -11.560 -6.990 -1.167 1.00 95.62 89 ASN A CA 1
ATOM 760 C C . ASN A 1 89 ? -11.071 -6.661 0.252 1.00 95.62 89 ASN A C 1
ATOM 762 O O . ASN A 1 89 ? -11.841 -6.733 1.210 1.00 95.62 89 ASN A O 1
ATOM 766 N N . THR A 1 90 ? -9.809 -6.248 0.386 1.00 96.56 90 THR A N 1
ATOM 767 C CA . THR A 1 90 ? -9.229 -5.818 1.663 1.00 96.56 90 THR A CA 1
ATOM 768 C C . THR A 1 90 ? -9.919 -4.569 2.221 1.00 96.56 90 THR A C 1
ATOM 770 O O . THR A 1 90 ? -10.239 -4.537 3.408 1.00 96.56 90 THR A O 1
ATOM 773 N N . LEU A 1 91 ? -10.195 -3.559 1.391 1.00 96.69 91 LEU A N 1
ATOM 774 C CA . LEU A 1 91 ? -10.910 -2.348 1.803 1.00 96.69 91 LEU A CA 1
ATOM 775 C C . LEU A 1 91 ? -12.340 -2.668 2.240 1.00 96.69 91 LEU A C 1
ATOM 777 O O . LEU A 1 91 ? -12.741 -2.249 3.321 1.00 96.69 91 LEU A O 1
ATOM 781 N N . SER A 1 92 ? -13.082 -3.477 1.478 1.00 96.81 92 SER A N 1
ATOM 782 C CA . SER A 1 92 ? -14.415 -3.944 1.881 1.00 96.81 92 SER A CA 1
ATOM 783 C C . SER A 1 92 ? -14.376 -4.682 3.220 1.00 96.81 92 SER A C 1
ATOM 785 O O . SER A 1 92 ? -15.249 -4.478 4.063 1.00 96.81 92 SER A O 1
ATOM 787 N N . HIS A 1 93 ? -13.342 -5.495 3.456 1.00 96.75 93 HIS A N 1
ATOM 788 C CA . HIS A 1 93 ? -13.155 -6.158 4.741 1.00 96.75 93 HIS A CA 1
ATOM 789 C C . HIS A 1 93 ? -12.922 -5.151 5.880 1.00 96.75 93 HIS A C 1
ATOM 791 O O . HIS A 1 93 ? -13.610 -5.218 6.899 1.00 96.75 93 HIS A O 1
ATOM 797 N N . LEU A 1 94 ? -12.014 -4.188 5.706 1.00 96.94 94 LEU A N 1
ATOM 798 C CA . LEU A 1 94 ? -11.713 -3.154 6.705 1.00 96.94 94 LEU A CA 1
ATOM 799 C C . LEU A 1 94 ? -12.920 -2.259 7.016 1.00 96.94 94 LEU A C 1
ATOM 801 O O . LEU A 1 94 ? -13.186 -1.991 8.191 1.00 96.94 94 LEU A O 1
ATOM 805 N N . LEU A 1 95 ? -13.672 -1.868 5.985 1.00 97.06 95 LEU A N 1
ATOM 806 C CA . LEU A 1 95 ? -14.926 -1.120 6.103 1.00 97.06 95 LEU A CA 1
ATOM 807 C C . LEU A 1 95 ? -15.961 -1.917 6.902 1.00 97.06 95 LEU A C 1
ATOM 809 O O . LEU A 1 95 ? -16.533 -1.405 7.860 1.00 97.06 95 LEU A O 1
ATOM 813 N N . SER A 1 96 ? -16.142 -3.208 6.589 1.00 97.38 96 SER A N 1
ATOM 814 C CA . SER A 1 96 ? -17.090 -4.073 7.312 1.00 97.38 96 SER A CA 1
ATOM 815 C C . SER A 1 96 ? -16.756 -4.231 8.800 1.00 97.38 96 SER A C 1
ATOM 817 O O . SER A 1 96 ? -17.641 -4.457 9.623 1.00 97.38 96 SER A O 1
ATOM 819 N N . LYS A 1 97 ? -15.472 -4.110 9.156 1.00 96.00 97 LYS A N 1
ATOM 820 C CA . LYS A 1 97 ? -14.985 -4.173 10.539 1.00 96.00 97 LYS A CA 1
ATOM 821 C C . LYS A 1 97 ? -15.000 -2.814 11.243 1.00 96.00 97 LYS A C 1
ATOM 823 O O . LYS A 1 97 ? -14.728 -2.768 12.442 1.00 96.00 97 LYS A O 1
ATOM 828 N N . GLY A 1 98 ? -15.295 -1.728 10.526 1.00 96.75 98 GLY A N 1
ATOM 829 C CA . GLY A 1 98 ? -15.225 -0.363 11.043 1.00 96.75 98 GLY A CA 1
ATOM 830 C C . GLY A 1 98 ? -13.807 0.067 11.425 1.00 96.75 98 GLY A C 1
ATOM 831 O O . GLY A 1 98 ? -13.646 0.934 12.276 1.00 96.75 98 GLY A O 1
ATOM 832 N N . VAL A 1 99 ? -12.780 -0.572 10.852 1.00 97.19 99 VAL A N 1
ATOM 833 C CA . VAL A 1 99 ? -11.377 -0.155 11.023 1.00 97.19 99 VAL A CA 1
ATOM 834 C C . VAL A 1 99 ? -11.081 1.044 10.126 1.00 97.19 99 VAL A C 1
ATOM 836 O O . VAL A 1 99 ? -10.312 1.921 10.501 1.00 97.19 99 VAL A O 1
ATOM 839 N N . VAL A 1 100 ? -11.720 1.092 8.959 1.00 97.38 100 VAL A N 1
ATOM 840 C CA . VAL A 1 100 ? -11.681 2.218 8.024 1.00 97.38 100 VAL A CA 1
ATOM 841 C C . VAL A 1 100 ? -13.115 2.682 7.766 1.00 97.38 100 VAL A C 1
ATOM 843 O O . VAL A 1 100 ? -14.032 1.860 7.808 1.00 97.38 100 VAL A O 1
ATOM 846 N N . SER A 1 101 ? -13.309 3.969 7.499 1.00 97.25 101 SER A N 1
ATOM 847 C CA . SER A 1 101 ? -14.550 4.556 6.974 1.00 97.25 101 SER A CA 1
ATOM 848 C C . SER A 1 101 ? -14.278 5.333 5.685 1.00 97.25 101 SER A C 1
ATOM 850 O O . SER A 1 101 ? -13.128 5.645 5.381 1.00 97.25 101 SER A O 1
ATOM 852 N N . LEU A 1 102 ? -15.328 5.590 4.903 1.00 96.69 102 LEU A N 1
ATOM 853 C CA . LEU A 1 102 ? -15.274 6.373 3.668 1.00 96.69 102 LEU A CA 1
ATOM 854 C C . LEU A 1 102 ? -16.249 7.549 3.793 1.00 96.69 102 LEU A C 1
ATOM 856 O O . LEU A 1 102 ? -17.458 7.327 3.862 1.00 96.69 102 LEU A O 1
ATOM 860 N N . ASN A 1 103 ? -15.720 8.771 3.814 1.00 94.75 103 ASN A N 1
ATOM 861 C CA . ASN A 1 103 ? -16.478 10.019 3.908 1.00 94.75 103 ASN A CA 1
ATOM 862 C C . ASN A 1 103 ? -16.143 10.889 2.694 1.00 94.75 103 ASN A C 1
ATOM 864 O O . ASN A 1 103 ? -14.998 11.305 2.576 1.00 94.75 103 ASN A O 1
ATOM 868 N N . GLU A 1 104 ? -17.103 11.164 1.805 1.00 90.50 104 GLU A N 1
ATOM 869 C CA . GLU A 1 104 ? -16.910 12.073 0.652 1.00 90.50 104 GLU A CA 1
ATOM 870 C C . GLU A 1 104 ? -15.591 11.814 -0.118 1.00 90.50 104 GLU A C 1
ATOM 872 O O . GLU A 1 104 ? -14.788 12.714 -0.345 1.00 90.50 104 GLU A O 1
ATOM 877 N N . ASP A 1 105 ? -15.347 10.547 -0.474 1.00 93.69 105 ASP A N 1
ATOM 878 C CA . ASP A 1 105 ? -14.137 10.054 -1.159 1.00 93.69 105 ASP A CA 1
ATOM 879 C C . ASP A 1 105 ? -12.832 10.092 -0.338 1.00 93.69 105 ASP A C 1
ATOM 881 O O . ASP A 1 105 ? -11.742 9.888 -0.878 1.00 93.69 105 ASP A O 1
ATOM 885 N N . VAL A 1 106 ? -12.907 10.307 0.975 1.00 96.50 106 VAL A N 1
ATOM 886 C CA . VAL A 1 106 ? -11.773 10.228 1.906 1.00 96.50 106 VAL A CA 1
ATOM 887 C C . VAL A 1 106 ? -11.872 8.957 2.742 1.00 96.50 106 VAL A C 1
ATOM 889 O O . VAL A 1 106 ? -12.856 8.727 3.444 1.00 96.50 106 VAL A O 1
ATOM 892 N N . LEU A 1 107 ? -10.837 8.122 2.670 1.00 97.12 107 LEU A N 1
ATOM 893 C CA . LEU A 1 107 ? -10.657 6.977 3.552 1.00 97.12 107 LEU A CA 1
ATOM 894 C C . LEU A 1 107 ? -10.072 7.449 4.882 1.00 97.12 107 LEU A C 1
ATOM 896 O O . LEU A 1 107 ? -8.976 8.007 4.903 1.00 97.12 107 LEU A O 1
ATOM 900 N N . CYS A 1 108 ? -10.768 7.159 5.978 1.00 97.50 108 CYS A N 1
ATOM 901 C CA . CYS A 1 108 ? -10.357 7.510 7.335 1.00 97.50 108 CYS A CA 1
ATOM 902 C C . CYS A 1 108 ? -10.029 6.244 8.138 1.00 97.50 108 CYS A C 1
ATOM 904 O O . CYS A 1 108 ? -10.842 5.320 8.206 1.00 97.50 108 CYS A O 1
ATOM 906 N N . LEU A 1 109 ? -8.857 6.193 8.772 1.00 97.38 109 LEU A N 1
ATOM 907 C CA . LEU A 1 109 ? -8.453 5.107 9.665 1.00 97.38 109 LEU A CA 1
ATOM 908 C C . LEU A 1 109 ? -8.918 5.385 11.098 1.00 97.38 109 LEU A C 1
ATOM 910 O O . LEU A 1 109 ? -8.588 6.403 11.699 1.00 97.38 109 LEU A O 1
ATOM 914 N N . HIS A 1 110 ? -9.620 4.426 11.694 1.00 96.50 110 HIS A N 1
ATOM 915 C CA . HIS A 1 110 ? -9.973 4.457 13.107 1.00 96.50 110 HIS A CA 1
ATOM 916 C C . HIS A 1 110 ? -8.868 3.792 13.933 1.00 96.50 110 HIS A C 1
ATOM 918 O O . HIS A 1 110 ? -8.901 2.589 14.193 1.00 96.50 110 HIS A O 1
ATOM 924 N N . GLU A 1 111 ? -7.867 4.572 14.349 1.00 92.75 111 GLU A N 1
ATOM 925 C CA . GLU A 1 111 ? -6.685 4.068 15.071 1.00 92.75 111 GLU A CA 1
ATOM 926 C C . GLU A 1 111 ? -7.038 3.284 16.342 1.00 92.75 111 GLU A C 1
ATOM 928 O O . GLU A 1 111 ? -6.416 2.271 16.644 1.00 92.75 111 GLU A O 1
ATOM 933 N N . ASN A 1 112 ? -8.105 3.673 17.041 1.00 93.06 112 ASN A N 1
ATOM 934 C CA . ASN A 1 112 ? -8.615 2.969 18.222 1.00 93.06 112 ASN A CA 1
ATOM 935 C C . ASN A 1 112 ? -9.103 1.531 17.942 1.00 93.06 112 ASN A C 1
ATOM 937 O O . ASN A 1 112 ? -9.307 0.760 18.880 1.00 93.06 112 ASN A O 1
ATOM 941 N N . LYS A 1 113 ? -9.330 1.170 16.674 1.00 93.81 113 LYS A N 1
ATOM 942 C CA . LYS A 1 113 ? -9.701 -0.182 16.230 1.00 93.81 113 LYS A CA 1
ATOM 943 C C . LYS A 1 113 ? -8.503 -0.990 15.731 1.00 93.81 113 LYS A C 1
ATOM 945 O O . LYS A 1 113 ? -8.655 -2.181 15.457 1.00 93.81 113 LYS A O 1
ATOM 950 N N . VAL A 1 114 ? -7.328 -0.375 15.618 1.00 93.31 114 VAL A N 1
ATOM 951 C CA . VAL A 1 114 ? -6.090 -1.046 15.222 1.00 93.31 114 VAL A CA 1
ATOM 952 C C . VAL A 1 114 ? -5.383 -1.576 16.476 1.00 93.31 114 VAL A C 1
ATOM 954 O O . VAL A 1 114 ? -5.285 -0.863 17.473 1.00 93.31 114 VAL A O 1
ATOM 957 N N . PRO A 1 115 ? -4.870 -2.820 16.468 1.00 92.69 115 PRO A N 1
ATOM 958 C CA . PRO A 1 115 ? -4.109 -3.350 17.594 1.00 92.69 115 PRO A CA 1
ATOM 959 C C . PRO A 1 115 ? -2.925 -2.448 17.981 1.00 92.69 115 PRO A C 1
ATOM 961 O O . PRO A 1 115 ? -2.109 -2.079 17.136 1.00 92.69 115 PRO A O 1
ATOM 964 N N . GLN A 1 116 ? -2.800 -2.125 19.273 1.00 89.12 116 GLN A N 1
ATOM 965 C CA . GLN A 1 116 ? -1.795 -1.173 19.763 1.00 89.12 116 GLN A CA 1
ATOM 966 C C . GLN A 1 116 ? -0.357 -1.601 19.445 1.00 89.12 116 GLN A C 1
ATOM 968 O O . GLN A 1 116 ? 0.485 -0.766 19.131 1.00 89.12 116 GLN A O 1
ATOM 973 N N . ASN A 1 117 ? -0.079 -2.906 19.485 1.00 90.19 117 ASN A N 1
ATOM 974 C CA . ASN A 1 117 ? 1.217 -3.465 19.103 1.00 90.19 117 ASN A CA 1
ATOM 975 C C . ASN A 1 117 ? 1.589 -3.115 17.656 1.00 90.19 117 ASN A C 1
ATOM 977 O O . ASN A 1 117 ? 2.736 -2.758 17.398 1.00 90.19 117 ASN A O 1
ATOM 981 N N . LEU A 1 118 ? 0.623 -3.160 16.732 1.00 88.38 118 LEU A N 1
ATOM 982 C CA . LEU A 1 118 ? 0.842 -2.768 15.345 1.00 88.38 118 LEU A CA 1
ATOM 983 C C . LEU A 1 118 ? 1.157 -1.272 15.253 1.00 88.38 118 LEU A C 1
ATOM 985 O O . LEU A 1 118 ? 2.143 -0.912 14.618 1.00 88.38 118 LEU A O 1
ATOM 989 N N . ILE A 1 119 ? 0.393 -0.413 15.936 1.00 88.50 119 ILE A N 1
ATOM 990 C CA . ILE A 1 119 ? 0.651 1.039 15.978 1.00 88.50 119 ILE A CA 1
ATOM 991 C C . ILE A 1 119 ? 2.069 1.319 16.489 1.00 88.50 119 ILE A C 1
ATOM 993 O O . ILE A 1 119 ? 2.829 2.050 15.854 1.00 88.50 119 ILE A O 1
ATOM 997 N N . THR A 1 120 ? 2.470 0.684 17.593 1.00 87.44 120 THR A N 1
ATOM 998 C CA . THR A 1 120 ? 3.822 0.822 18.143 1.00 87.44 120 THR A CA 1
ATOM 999 C C . THR A 1 120 ? 4.887 0.427 17.120 1.00 87.44 120 THR A C 1
ATOM 1001 O O . THR A 1 120 ? 5.842 1.176 16.922 1.00 87.44 120 THR A O 1
ATOM 1004 N N . THR A 1 121 ? 4.718 -0.693 16.409 1.00 86.62 121 THR A N 1
ATOM 1005 C CA . THR A 1 121 ? 5.642 -1.090 15.336 1.00 86.62 121 THR A CA 1
ATOM 1006 C C . THR A 1 121 ? 5.688 -0.055 14.210 1.00 86.62 121 THR A C 1
ATOM 1008 O O . THR A 1 121 ? 6.773 0.310 13.757 1.00 86.62 121 THR A O 1
ATOM 1011 N N . LEU A 1 122 ? 4.537 0.468 13.781 1.00 84.19 122 LEU A N 1
ATOM 1012 C CA . LEU A 1 122 ? 4.464 1.483 12.730 1.00 84.19 122 LEU A CA 1
ATOM 1013 C C . LEU A 1 122 ? 5.179 2.783 13.121 1.00 84.19 122 LEU A C 1
ATOM 1015 O O . LEU A 1 122 ? 5.789 3.407 12.249 1.00 84.19 122 LEU A O 1
ATOM 1019 N N . ILE A 1 123 ? 5.134 3.179 14.398 1.00 81.25 123 ILE A N 1
ATOM 1020 C CA . ILE A 1 123 ? 5.872 4.329 14.949 1.00 81.25 123 ILE A CA 1
ATOM 1021 C C . ILE A 1 123 ? 7.375 4.035 14.991 1.00 81.25 123 ILE A C 1
ATOM 1023 O O . ILE A 1 123 ? 8.178 4.844 14.525 1.00 81.25 123 ILE A O 1
ATOM 1027 N N . MET A 1 124 ? 7.771 2.869 15.509 1.00 72.25 124 MET A N 1
ATOM 1028 C CA . MET A 1 124 ? 9.183 2.489 15.623 1.00 72.25 124 MET A CA 1
ATOM 1029 C C . MET A 1 124 ? 9.874 2.403 14.262 1.00 72.25 124 MET A C 1
ATOM 1031 O O . MET A 1 124 ? 11.037 2.772 14.166 1.00 72.25 124 MET A O 1
ATOM 1035 N N . ILE A 1 125 ? 9.172 2.000 13.198 1.00 66.31 125 ILE A N 1
ATOM 1036 C CA . ILE A 1 125 ? 9.719 2.029 11.832 1.00 66.31 125 ILE A CA 1
ATOM 1037 C C . ILE A 1 125 ? 10.027 3.472 11.382 1.00 66.31 125 ILE A C 1
ATOM 1039 O O . ILE A 1 125 ? 11.040 3.694 10.726 1.00 66.31 125 ILE A O 1
ATOM 1043 N N . VAL A 1 126 ? 9.226 4.473 11.776 1.00 58.19 126 VAL A N 1
ATOM 1044 C CA . VAL A 1 126 ? 9.526 5.895 11.481 1.00 58.19 126 VAL A CA 1
ATOM 1045 C C . VAL A 1 126 ? 10.775 6.354 12.217 1.00 58.19 126 VAL A C 1
ATOM 1047 O O . VAL A 1 126 ? 11.648 6.993 11.634 1.00 58.19 126 VAL A O 1
ATOM 1050 N N . LEU A 1 127 ? 10.860 6.018 13.502 1.00 49.81 127 LEU A N 1
ATOM 1051 C CA . LEU A 1 127 ? 11.949 6.453 14.374 1.00 49.81 127 LEU A CA 1
ATOM 1052 C C . LEU A 1 127 ? 13.257 5.698 14.085 1.00 49.81 127 LEU A C 1
ATOM 1054 O O . LEU A 1 127 ? 14.337 6.274 14.172 1.00 49.81 127 LEU A O 1
ATOM 1058 N N . GLY A 1 128 ? 13.178 4.435 13.664 1.00 40.53 128 GLY A N 1
ATOM 1059 C CA . GLY A 1 128 ? 14.323 3.617 13.260 1.00 40.53 128 GLY A CA 1
ATOM 1060 C C . GLY A 1 128 ? 15.009 4.123 11.989 1.00 40.53 128 GLY A C 1
ATOM 1061 O O . GLY A 1 128 ? 16.225 4.001 11.869 1.00 40.53 128 GLY A O 1
ATOM 1062 N N . ILE A 1 129 ? 14.275 4.786 11.088 1.00 46.59 129 ILE A N 1
ATOM 1063 C CA . ILE A 1 129 ? 14.865 5.473 9.927 1.00 46.59 129 ILE A CA 1
ATOM 1064 C C . ILE A 1 129 ? 15.638 6.737 10.361 1.00 46.59 129 ILE A C 1
ATOM 1066 O O . ILE A 1 129 ? 16.613 7.104 9.708 1.00 46.59 129 ILE A O 1
ATOM 1070 N N . GLN A 1 130 ? 15.300 7.369 11.495 1.00 36.19 130 GLN A N 1
ATOM 1071 C CA . GLN A 1 130 ? 16.089 8.490 12.033 1.00 36.19 130 GLN A CA 1
ATOM 1072 C C . GLN A 1 130 ? 17.407 8.059 12.699 1.00 36.19 130 GLN A C 1
ATOM 1074 O O . GLN A 1 130 ? 18.331 8.868 12.772 1.00 36.19 130 GLN A O 1
ATOM 1079 N N . LEU A 1 131 ? 17.536 6.806 13.148 1.00 31.92 131 LEU A N 1
ATOM 1080 C CA . LEU A 1 131 ? 18.757 6.300 13.793 1.00 31.92 131 LEU A CA 1
ATOM 1081 C C . LEU A 1 131 ? 19.814 5.768 12.808 1.00 31.92 131 LEU A C 1
ATOM 1083 O O . LEU A 1 131 ? 20.947 5.547 13.218 1.00 31.92 131 LEU A O 1
ATOM 1087 N N . SER A 1 132 ? 19.485 5.616 11.519 1.00 30.62 132 SER A N 1
ATOM 1088 C CA . SER A 1 132 ? 20.418 5.143 10.479 1.00 30.62 132 SER A CA 1
ATOM 1089 C C . SER A 1 132 ? 21.106 6.273 9.686 1.00 30.62 132 SER A C 1
ATOM 1091 O O . SER A 1 132 ? 21.785 5.993 8.699 1.00 30.62 132 SER A O 1
ATOM 1093 N N . ILE A 1 133 ? 20.933 7.543 10.077 1.00 38.22 133 ILE A N 1
ATOM 1094 C CA . ILE A 1 133 ? 21.592 8.709 9.443 1.00 38.22 133 ILE A CA 1
ATOM 1095 C C . ILE A 1 133 ? 22.522 9.427 10.443 1.00 38.22 133 ILE A C 1
ATOM 1097 O O . ILE A 1 133 ? 22.614 10.654 10.469 1.00 38.22 133 ILE A O 1
ATOM 1101 N N . ARG A 1 134 ? 23.213 8.670 11.297 1.00 32.56 134 ARG A N 1
ATOM 1102 C CA . ARG A 1 134 ? 24.375 9.167 12.043 1.00 32.56 134 ARG A CA 1
ATOM 1103 C C . ARG A 1 134 ? 25.560 8.244 11.853 1.00 32.56 134 ARG A C 1
ATOM 1105 O O . ARG A 1 134 ? 25.341 7.018 11.915 1.00 32.56 134 ARG A O 1
#

pLDDT: mean 86.27, std 15.15, range [30.62, 97.5]

Organism: NCBI:txid41202

Foldseek 3Di:
DPPDALLQDLVSLLLQLLLVCVVVVQKDQLVCSLVSSLCVRVVLVLCVDPDDVCCPDPVVVVSVVDDDDPDDDPDSPVSSVSSVVSNVVSVVVCCVQVQWDADPRMIGGPVVSDPVVSVVVSVVVVVVVVVVPD

Radius of gyration: 16.09 Å; chains: 1; bounding box: 42×42×37 Å

Secondary structure (DSSP, 8-state):
-----TTS-HHHHHHHHHHHHHHTTTEEEHHHHHHHHHHHH-GGGGGG-S--TTTTSHHHHHHHTPPPPSS--S-HHHHHHHHHHHHHHHHHHHHHTTSEEEETTEEEE-GGGS-HHHHHHHHHHHHHHHHT--